Protein AF-A0A535VZB4-F1 (afdb_monomer)

Nearest PDB structures (foldseek):
  7hgs-assembly3_C  TM=3.853E-01  e=7.100E+00  Homo sapiens

Solvent-accessible surface area (backbone atoms only — not comparable to full-atom values): 4902 Å² total; per-residue (Å²): 139,79,82,83,80,72,80,80,73,78,66,86,40,40,68,57,96,87,38,83,32,83,29,36,31,73,89,79,62,49,59,42,41,66,77,50,94,53,96,82,38,47,22,34,59,64,60,89,61,78,52,38,52,101,86,66,48,71,58,85,64,47,87,35,44,16,45,75,80,16,45,71,54,76,83,126

Foldseek 3Di:
DDDDPDPPPLQQADDDPNDRHFAAAPPQRATWHFPDNDQFTWIAGDCPVVCAHPVRDRDPQHPFTAGSNNYGDPPD

Mean predicted aligned error: 10.52 Å

Radius of gyration: 14.71 Å; Cα contacts (8 Å, |Δi|>4): 110; chains: 1; bounding box: 39×35×37 Å

Structure (mmCIF, N/CA/C/O backbone):
data_AF-A0A535VZB4-F1
#
_entry.id   AF-A0A535VZB4-F1
#
loop_
_atom_site.group_PDB
_atom_site.id
_atom_site.type_symbol
_atom_site.label_atom_id
_atom_site.label_alt_id
_atom_site.label_comp_id
_atom_site.label_asym_id
_atom_site.label_entity_id
_atom_site.label_seq_id
_atom_site.pdbx_PDB_ins_code
_atom_site.Cartn_x
_atom_site.Cartn_y
_atom_site.Cartn_z
_atom_site.occupancy
_atom_site.B_iso_or_equiv
_atom_site.auth_seq_id
_atom_site.auth_comp_id
_atom_site.auth_asym_id
_atom_site.auth_atom_id
_atom_site.pdbx_PDB_model_num
ATOM 1 N N . MET A 1 1 ? 24.007 20.265 -27.548 1.00 37.97 1 MET A N 1
ATOM 2 C CA . MET A 1 1 ? 22.784 20.158 -26.730 1.00 37.97 1 MET A CA 1
ATOM 3 C C . MET A 1 1 ? 22.183 18.784 -26.979 1.00 37.97 1 MET A C 1
ATOM 5 O O . MET A 1 1 ? 21.703 18.561 -28.081 1.00 37.97 1 MET A O 1
ATOM 9 N N . SER A 1 2 ? 22.275 17.859 -26.023 1.00 40.91 2 SER A N 1
ATOM 10 C CA . SER A 1 2 ? 21.602 16.553 -26.102 1.00 40.91 2 SER A CA 1
ATOM 11 C C . SER A 1 2 ? 20.579 16.508 -24.982 1.00 40.91 2 SER A C 1
ATOM 13 O O . SER A 1 2 ? 20.947 16.665 -23.822 1.00 40.91 2 SER A O 1
ATOM 15 N N . LEU A 1 3 ? 19.310 16.399 -25.369 1.00 44.22 3 LEU A N 1
ATOM 16 C CA . LEU A 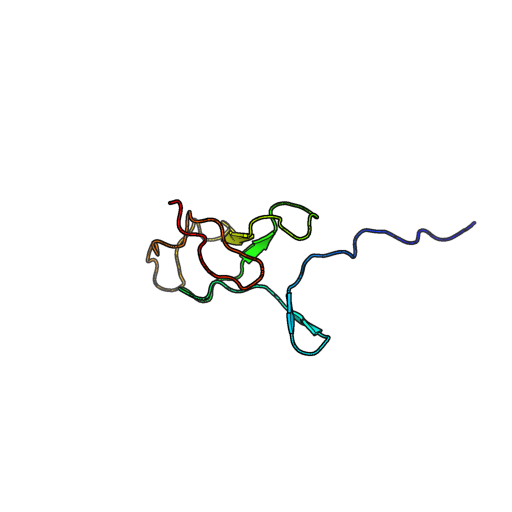1 3 ? 18.160 16.478 -24.481 1.00 44.22 3 LEU A CA 1
ATOM 17 C C . LEU A 1 3 ? 18.215 15.401 -23.393 1.00 44.22 3 LEU A C 1
ATOM 19 O O . LEU A 1 3 ? 18.420 14.222 -23.682 1.00 44.22 3 LEU A O 1
ATOM 23 N N . GLU A 1 4 ? 17.987 15.843 -22.156 1.00 53.06 4 GLU A N 1
ATOM 24 C CA . GLU A 1 4 ? 17.654 15.026 -20.996 1.00 53.06 4 GLU A CA 1
ATOM 25 C C . GLU A 1 4 ? 16.636 13.925 -21.336 1.00 53.06 4 GLU A C 1
ATOM 27 O O . GLU A 1 4 ? 15.447 14.191 -21.517 1.00 53.06 4 GLU A O 1
ATOM 32 N N . MET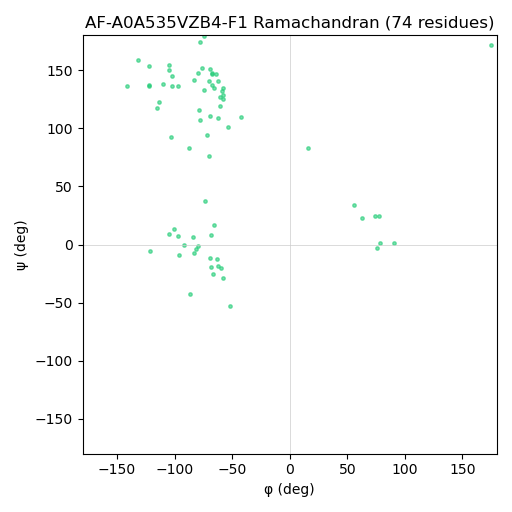 A 1 5 ? 17.071 12.662 -21.337 1.00 49.25 5 MET A N 1
ATOM 33 C CA . MET A 1 5 ? 16.149 11.535 -21.189 1.00 49.25 5 MET A CA 1
ATOM 34 C C . MET A 1 5 ? 15.979 11.285 -19.693 1.00 49.25 5 MET A C 1
ATOM 36 O O . MET A 1 5 ? 16.686 10.507 -19.060 1.00 49.25 5 MET A O 1
ATOM 40 N N . ASN A 1 6 ? 15.086 12.076 -19.124 1.00 49.56 6 ASN A N 1
ATOM 41 C CA . ASN A 1 6 ? 14.699 12.097 -17.731 1.00 49.56 6 ASN A CA 1
ATOM 42 C C . ASN A 1 6 ? 14.261 10.688 -17.255 1.00 49.56 6 ASN A C 1
ATOM 44 O O . ASN A 1 6 ? 13.142 10.247 -17.519 1.00 49.56 6 ASN A O 1
ATOM 48 N N . SER A 1 7 ? 15.149 9.976 -16.550 1.00 52.34 7 SER A N 1
ATOM 49 C CA . SER A 1 7 ? 14.947 8.627 -15.985 1.00 52.34 7 SER A CA 1
ATOM 50 C C . SER A 1 7 ? 13.879 8.538 -14.876 1.00 52.34 7 SER A C 1
ATOM 52 O O . SER A 1 7 ? 13.838 7.555 -14.139 1.00 52.34 7 SER A O 1
ATOM 54 N N . LEU A 1 8 ? 12.992 9.527 -14.736 1.00 48.97 8 LEU A N 1
ATOM 55 C CA . LEU A 1 8 ? 11.971 9.587 -13.681 1.00 48.97 8 LEU A CA 1
ATOM 56 C C . LEU A 1 8 ? 10.683 8.795 -13.988 1.00 48.97 8 LEU A C 1
ATOM 58 O O . LEU A 1 8 ? 9.731 8.859 -13.214 1.00 48.97 8 LEU A O 1
ATOM 62 N N . ALA A 1 9 ? 10.619 8.027 -15.082 1.00 46.53 9 ALA A N 1
ATOM 63 C CA . ALA A 1 9 ? 9.404 7.306 -15.485 1.00 46.53 9 ALA A CA 1
ATOM 64 C C . ALA A 1 9 ? 9.418 5.786 -15.232 1.00 46.53 9 ALA A C 1
ATOM 66 O O . ALA A 1 9 ? 8.462 5.113 -15.616 1.00 46.53 9 ALA A O 1
ATOM 67 N N . ARG A 1 10 ? 10.407 5.226 -14.514 1.00 49.91 10 ARG A N 1
ATOM 68 C CA . ARG A 1 10 ? 10.303 3.855 -13.955 1.00 49.91 10 ARG A CA 1
ATOM 69 C C . ARG A 1 10 ? 9.350 3.822 -12.746 1.00 49.91 10 ARG A C 1
ATOM 71 O O . ARG A 1 10 ? 9.602 3.124 -11.779 1.00 49.91 10 ARG A O 1
ATOM 78 N N . LEU A 1 11 ? 8.259 4.589 -12.792 1.00 50.84 11 LEU A N 1
ATOM 79 C CA . LEU A 1 11 ? 7.197 4.619 -11.788 1.00 50.84 11 LEU A CA 1
ATOM 80 C C . LEU A 1 11 ? 6.413 3.309 -11.846 1.00 50.84 11 LEU A C 1
ATOM 82 O O . LEU A 1 11 ? 5.330 3.241 -12.428 1.00 50.84 11 LEU A O 1
ATOM 86 N N . GLU A 1 12 ? 7.035 2.275 -11.293 1.00 56.22 12 GLU A N 1
ATOM 87 C CA . GLU A 1 12 ? 6.470 1.335 -10.331 1.00 56.22 12 GLU A CA 1
ATOM 88 C C . GLU A 1 12 ? 4.956 1.400 -10.261 1.00 56.22 12 GLU A C 1
ATOM 90 O O . GLU A 1 12 ? 4.335 2.089 -9.452 1.00 56.22 12 GLU A O 1
ATOM 95 N N . ARG A 1 13 ? 4.353 0.696 -11.198 1.00 55.16 13 ARG A N 1
ATOM 96 C CA . ARG A 1 13 ? 2.923 0.494 -11.312 1.00 55.16 13 ARG A CA 1
ATOM 97 C C . ARG A 1 13 ? 2.763 -0.944 -11.746 1.00 55.16 13 ARG A C 1
ATOM 99 O O . ARG A 1 13 ? 3.530 -1.429 -12.581 1.00 55.16 13 ARG A O 1
ATOM 106 N N . ALA A 1 14 ? 1.817 -1.652 -11.140 1.00 54.97 14 ALA A N 1
ATOM 107 C CA . ALA A 1 14 ? 1.502 -2.984 -11.619 1.00 54.97 14 ALA A CA 1
ATOM 108 C C . ALA A 1 14 ? 1.034 -2.862 -13.069 1.00 54.97 14 ALA A C 1
ATOM 110 O O . ALA A 1 14 ? 0.133 -2.085 -13.385 1.00 54.97 14 ALA A O 1
ATOM 111 N N . VAL A 1 15 ? 1.662 -3.624 -13.956 1.00 54.75 15 VAL A N 1
ATOM 112 C CA . VAL A 1 15 ? 1.183 -3.756 -15.326 1.00 54.75 15 VAL A CA 1
ATOM 113 C C . VAL A 1 15 ? 0.023 -4.748 -15.297 1.00 54.75 15 VAL A C 1
ATOM 115 O O . VAL A 1 15 ? 0.221 -5.913 -14.959 1.00 54.75 15 VAL A O 1
ATOM 118 N N . ARG A 1 16 ? -1.187 -4.292 -15.629 1.00 55.03 16 ARG A N 1
ATOM 119 C CA . ARG A 1 16 ? -2.324 -5.165 -15.966 1.00 55.03 16 ARG A CA 1
ATOM 120 C C . ARG A 1 16 ? -2.629 -4.937 -17.445 1.00 55.03 16 ARG A C 1
ATOM 122 O O . ARG A 1 16 ? -2.795 -3.792 -17.853 1.00 55.03 16 ARG A O 1
ATOM 129 N N . ASP A 1 17 ? -2.593 -5.996 -18.251 1.00 50.66 17 ASP A N 1
ATOM 130 C CA . ASP A 1 17 ? -2.876 -5.951 -19.699 1.00 50.66 17 ASP A CA 1
ATOM 131 C C . ASP A 1 17 ? -2.011 -4.958 -20.508 1.00 50.66 17 ASP A C 1
ATOM 133 O O . ASP A 1 17 ? -2.464 -4.330 -21.462 1.00 50.66 17 ASP A O 1
ATOM 137 N N . GLY A 1 18 ? -0.746 -4.773 -20.114 1.00 51.38 18 GLY A N 1
ATOM 138 C CA . GLY A 1 18 ? 0.177 -3.839 -20.778 1.00 51.38 18 GLY A CA 1
ATOM 139 C C . GLY A 1 18 ? -0.025 -2.365 -20.404 1.00 51.38 18 GLY A C 1
ATOM 140 O O . GLY A 1 18 ? 0.709 -1.511 -20.897 1.00 51.38 18 GLY A O 1
ATOM 141 N N . GLN A 1 19 ? -0.972 -2.056 -19.512 1.00 49.81 19 GLN A N 1
ATOM 142 C CA . GLN A 1 19 ? -1.199 -0.711 -18.992 1.00 49.81 19 GLN A CA 1
ATOM 143 C C . GLN A 1 19 ? -0.625 -0.555 -17.587 1.00 49.81 19 GLN A C 1
ATOM 145 O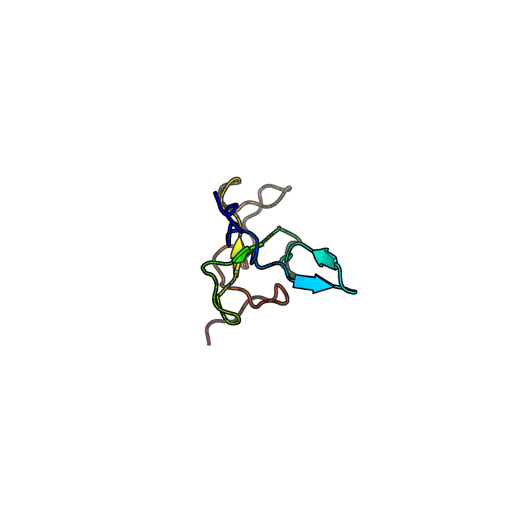 O . GLN A 1 19 ? -0.781 -1.405 -16.710 1.00 49.81 19 GLN A O 1
ATOM 150 N N . ILE A 1 20 ? 0.037 0.579 -17.383 1.00 65.00 20 ILE A N 1
ATOM 151 C CA . ILE A 1 20 ? 0.634 0.993 -16.120 1.00 65.00 20 ILE A CA 1
ATOM 152 C C . ILE A 1 20 ? -0.512 1.383 -15.156 1.00 65.00 20 ILE A C 1
ATOM 154 O O . ILE A 1 20 ? -0.992 2.519 -15.168 1.00 65.00 20 ILE A O 1
ATOM 158 N N . ALA A 1 21 ? -0.961 0.440 -14.320 1.00 71.50 21 ALA A N 1
ATOM 159 C CA . ALA A 1 21 ? -2.095 0.594 -13.409 1.00 71.50 21 ALA A CA 1
ATOM 160 C C . ALA A 1 21 ? -1.643 0.771 -11.942 1.00 71.50 21 ALA A C 1
ATOM 162 O O . ALA A 1 21 ? -0.589 0.274 -11.537 1.00 71.50 21 ALA A O 1
ATOM 163 N N . PRO A 1 22 ? -2.410 1.499 -11.109 1.00 79.12 22 PRO A N 1
ATOM 164 C CA . PRO A 1 22 ? -2.125 1.573 -9.680 1.00 79.12 22 PRO A CA 1
ATOM 165 C C . PRO A 1 22 ? -2.225 0.189 -9.029 1.00 79.12 22 PRO A C 1
ATOM 167 O O . PRO A 1 22 ? -3.140 -0.579 -9.327 1.00 79.12 22 PRO A O 1
ATOM 170 N N . VAL A 1 23 ? -1.319 -0.105 -8.096 1.00 86.12 23 VAL A N 1
ATOM 171 C CA . VAL A 1 23 ? -1.495 -1.240 -7.184 1.00 86.12 23 VAL A CA 1
ATOM 172 C C . VAL A 1 23 ? -2.554 -0.855 -6.153 1.00 86.12 23 VAL A C 1
ATOM 174 O O . VAL A 1 23 ? -2.528 0.246 -5.598 1.00 86.12 23 VAL A O 1
ATOM 177 N N . THR A 1 24 ? -3.504 -1.752 -5.913 1.00 87.44 24 THR A N 1
ATOM 178 C CA . THR A 1 24 ? -4.595 -1.568 -4.950 1.00 87.44 24 THR A CA 1
ATOM 179 C C . THR A 1 24 ? -4.559 -2.682 -3.920 1.00 87.44 24 THR A C 1
ATOM 181 O O . THR A 1 24 ? -4.422 -3.845 -4.300 1.00 87.44 24 THR A O 1
ATOM 184 N N . CYS A 1 25 ? -4.740 -2.349 -2.645 1.00 88.50 25 CYS A N 1
ATOM 185 C CA . CYS A 1 25 ? -4.888 -3.332 -1.582 1.00 88.50 25 CYS A CA 1
ATOM 186 C C . CYS A 1 25 ? -6.084 -4.248 -1.876 1.00 88.50 25 CYS A C 1
ATOM 188 O O . CYS A 1 25 ? -7.207 -3.776 -2.050 1.00 88.50 25 CYS A O 1
ATOM 190 N N . ALA A 1 26 ? -5.863 -5.559 -1.896 1.00 88.50 26 ALA A N 1
ATOM 191 C CA . ALA A 1 26 ? -6.915 -6.544 -2.121 1.00 88.50 26 ALA A CA 1
ATOM 192 C C . ALA A 1 26 ? -7.926 -6.620 -0.960 1.00 88.50 26 ALA A C 1
ATOM 194 O O . ALA A 1 26 ? -9.031 -7.115 -1.157 1.00 88.50 26 ALA A O 1
ATOM 195 N N . ALA A 1 27 ? -7.560 -6.137 0.235 1.00 86.38 27 ALA A N 1
ATOM 196 C CA . ALA A 1 27 ? -8.412 -6.184 1.422 1.00 86.38 27 ALA A CA 1
ATOM 197 C C . ALA A 1 27 ? -9.368 -4.983 1.529 1.00 86.38 27 ALA A C 1
ATOM 199 O O . ALA A 1 27 ? -10.536 -5.168 1.856 1.00 86.38 27 ALA A O 1
ATOM 200 N N . CYS A 1 28 ? -8.893 -3.762 1.253 1.00 85.19 28 CYS A N 1
ATOM 201 C CA . CYS A 1 28 ? -9.690 -2.537 1.423 1.00 85.19 28 CYS A CA 1
ATOM 202 C C . CYS A 1 28 ? -9.873 -1.708 0.140 1.00 85.19 28 CYS A C 1
ATOM 204 O O . CYS A 1 28 ? -10.598 -0.718 0.148 1.00 85.19 28 CYS A O 1
ATOM 206 N N . GLY A 1 29 ? -9.220 -2.074 -0.967 1.00 83.00 29 GLY A N 1
ATOM 207 C CA . GLY A 1 29 ? -9.305 -1.354 -2.242 1.00 83.00 29 GLY A CA 1
ATOM 208 C C . GLY A 1 29 ? -8.512 -0.043 -2.303 1.00 83.00 29 GLY A C 1
ATOM 209 O O . GLY A 1 29 ? -8.463 0.586 -3.360 1.00 83.00 29 GLY A O 1
ATOM 210 N N . CYS A 1 30 ? -7.863 0.379 -1.213 1.00 84.75 30 CYS A N 1
ATOM 211 C CA . CYS A 1 30 ? -7.046 1.590 -1.200 1.00 84.75 30 CYS A CA 1
ATOM 212 C C . CYS A 1 30 ? -5.841 1.475 -2.142 1.00 84.75 30 CYS A C 1
ATOM 214 O O . CYS A 1 3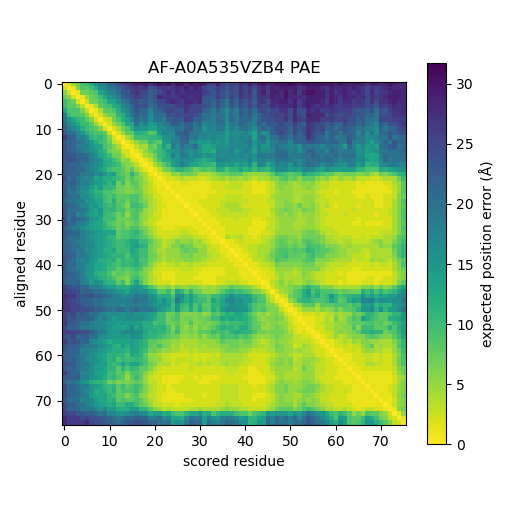0 ? -5.248 0.406 -2.307 1.00 84.75 30 CYS A O 1
ATOM 216 N N . ARG A 1 31 ? -5.449 2.604 -2.738 1.00 86.31 31 ARG A N 1
ATOM 217 C CA . ARG A 1 31 ? -4.231 2.691 -3.548 1.00 86.31 31 ARG A CA 1
ATOM 218 C C . ARG A 1 31 ? -2.995 2.512 -2.668 1.00 86.31 31 ARG A C 1
ATOM 220 O O . ARG A 1 31 ? -2.911 3.107 -1.593 1.00 86.31 31 ARG A O 1
ATOM 227 N N . LEU A 1 32 ? -2.045 1.731 -3.169 1.00 86.38 32 LEU A N 1
ATOM 228 C CA . LEU A 1 32 ? -0.747 1.512 -2.548 1.00 86.38 32 LEU A CA 1
ATOM 229 C C . LEU A 1 32 ? 0.357 2.283 -3.282 1.00 86.38 32 LEU A C 1
ATOM 231 O O . LEU A 1 32 ? 0.250 2.561 -4.481 1.00 86.38 32 LEU A O 1
ATOM 235 N N . GLU A 1 33 ? 1.424 2.583 -2.553 1.00 88.12 33 GLU A N 1
ATOM 236 C CA . GLU A 1 33 ? 2.660 3.182 -3.053 1.00 88.12 33 GLU A CA 1
ATOM 237 C C . GLU A 1 33 ? 3.848 2.275 -2.734 1.00 88.12 33 GLU A C 1
ATOM 239 O O . GLU A 1 33 ? 3.930 1.715 -1.639 1.00 88.12 33 GLU A O 1
ATOM 244 N N . ALA A 1 34 ? 4.752 2.117 -3.700 1.00 87.31 34 ALA A N 1
ATOM 245 C CA . ALA A 1 34 ? 6.003 1.400 -3.500 1.00 87.31 34 ALA A CA 1
ATOM 246 C C . ALA A 1 34 ? 6.927 2.214 -2.586 1.00 87.31 34 ALA A C 1
ATOM 248 O O . ALA A 1 34 ? 7.011 3.438 -2.708 1.00 87.31 34 ALA A O 1
ATOM 249 N N . SER A 1 35 ? 7.643 1.544 -1.682 1.00 85.62 35 SER A N 1
ATOM 250 C CA . SER A 1 35 ? 8.616 2.206 -0.806 1.00 85.62 35 SER A CA 1
ATOM 251 C C . SER A 1 35 ? 9.979 2.459 -1.463 1.00 85.62 35 SER A C 1
ATOM 253 O O . SER A 1 35 ? 10.863 3.025 -0.824 1.00 85.62 35 SER A O 1
ATOM 255 N N . GLY A 1 36 ? 10.195 2.008 -2.699 1.00 82.00 36 GLY A N 1
ATOM 256 C CA . GLY A 1 36 ? 11.454 2.161 -3.427 1.00 82.00 36 GLY A CA 1
ATOM 257 C C . GLY A 1 36 ? 11.432 1.425 -4.763 1.00 82.00 36 GLY A C 1
ATOM 258 O O . GLY A 1 36 ? 10.529 0.639 -4.988 1.00 82.00 36 GLY A O 1
ATOM 259 N N . THR A 1 37 ? 12.466 1.640 -5.587 1.00 75.94 37 THR A N 1
ATOM 260 C CA . THR A 1 37 ? 12.500 1.298 -7.027 1.00 75.94 37 THR A CA 1
ATOM 261 C C . THR A 1 37 ? 12.774 -0.172 -7.388 1.00 75.94 37 THR A C 1
ATOM 263 O O . THR A 1 37 ? 12.901 -0.520 -8.574 1.00 75.94 37 THR A O 1
ATOM 266 N N . ALA A 1 38 ? 12.978 -1.013 -6.371 1.00 78.81 38 ALA A N 1
ATOM 267 C CA . ALA A 1 38 ? 13.352 -2.413 -6.523 1.00 78.81 38 ALA A CA 1
ATOM 268 C C . ALA A 1 38 ? 12.126 -3.269 -6.854 1.00 78.81 38 ALA A C 1
ATOM 270 O O . ALA A 1 38 ? 11.015 -2.986 -6.412 1.00 78.81 38 ALA A O 1
ATOM 271 N N . ASP A 1 39 ? 12.308 -4.342 -7.631 1.00 75.31 39 ASP A N 1
ATOM 272 C CA . ASP A 1 39 ? 11.145 -5.085 -8.115 1.00 75.31 39 ASP A CA 1
ATOM 273 C C . ASP A 1 39 ? 10.356 -5.801 -6.997 1.00 75.31 39 ASP A C 1
ATOM 275 O O . ASP A 1 39 ? 9.140 -5.995 -7.119 1.00 75.31 39 ASP A O 1
ATOM 279 N N . ASP A 1 40 ? 11.041 -6.114 -5.904 1.00 80.44 40 ASP A N 1
ATOM 280 C CA . ASP A 1 40 ? 10.564 -6.708 -4.659 1.00 80.44 40 ASP A CA 1
ATOM 281 C C . ASP A 1 40 ? 10.287 -5.677 -3.549 1.00 80.44 40 ASP A C 1
ATOM 283 O O . ASP A 1 40 ? 9.993 -6.064 -2.417 1.00 80.44 40 ASP A O 1
ATOM 287 N N . ALA A 1 41 ? 10.353 -4.375 -3.850 1.00 85.06 41 ALA A N 1
ATOM 288 C CA . AL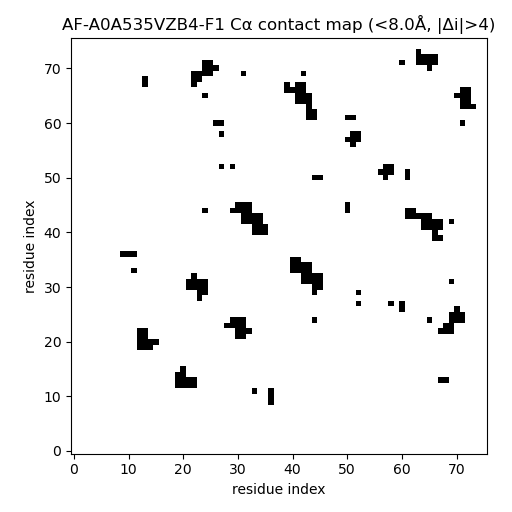A A 1 41 ? 10.073 -3.344 -2.863 1.00 85.06 41 ALA A CA 1
ATOM 289 C C . ALA A 1 41 ? 8.650 -3.500 -2.287 1.00 85.06 41 ALA A C 1
ATOM 291 O O . ALA A 1 41 ? 7.691 -3.70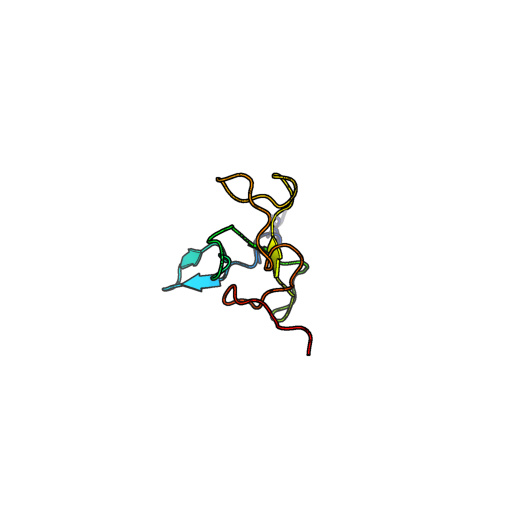8 -3.044 1.00 85.06 41 ALA A O 1
ATOM 292 N N . PRO A 1 42 ? 8.489 -3.395 -0.956 1.00 89.25 42 PRO A N 1
ATOM 293 C CA . PRO A 1 42 ? 7.186 -3.497 -0.323 1.00 89.25 42 PRO A CA 1
ATOM 294 C C . PRO A 1 42 ? 6.297 -2.294 -0.653 1.00 89.25 42 PRO A C 1
ATOM 296 O O . PRO A 1 42 ? 6.756 -1.172 -0.881 1.00 89.25 42 PRO A O 1
ATOM 299 N N . TRP A 1 43 ? 4.993 -2.548 -0.649 1.00 90.94 43 TRP A N 1
ATOM 300 C CA . TRP A 1 43 ? 3.957 -1.571 -0.961 1.00 90.94 43 TRP A CA 1
ATOM 301 C C . TRP A 1 43 ? 3.163 -1.210 0.294 1.00 90.94 43 TRP A C 1
ATOM 303 O O . TRP A 1 43 ? 2.802 -2.085 1.082 1.00 90.94 43 TRP A O 1
ATOM 313 N N . PHE A 1 44 ? 2.852 0.072 0.469 1.00 89.19 44 PHE A N 1
ATOM 314 C CA . PHE A 1 44 ? 2.164 0.585 1.655 1.00 89.19 44 PHE A CA 1
ATOM 315 C C . PHE A 1 44 ? 0.992 1.488 1.293 1.00 89.19 44 PHE A C 1
ATOM 317 O O . PHE A 1 44 ? 0.919 2.045 0.197 1.00 89.19 44 PHE A O 1
ATOM 324 N N . HIS A 1 45 ? 0.062 1.646 2.231 1.00 88.00 45 HIS A N 1
ATOM 325 C CA . HIS A 1 45 ? -1.033 2.594 2.081 1.00 88.00 45 HIS A CA 1
ATOM 326 C C . HIS A 1 45 ? -0.520 4.033 2.056 1.00 88.00 45 HIS A C 1
ATOM 328 O O . HIS A 1 45 ? 0.263 4.447 2.910 1.00 88.00 45 HIS A O 1
ATOM 334 N N . PHE A 1 46 ? -1.028 4.823 1.109 1.00 76.62 46 PHE A N 1
ATOM 335 C CA . PHE A 1 46 ? -0.734 6.249 1.056 1.00 76.62 46 PHE A CA 1
ATOM 336 C C . PHE A 1 46 ? -1.405 6.986 2.225 1.00 76.62 46 PHE A C 1
ATOM 338 O O . PHE A 1 46 ? -2.626 7.142 2.274 1.00 76.62 46 PHE A O 1
ATOM 345 N N . GLY A 1 47 ? -0.599 7.467 3.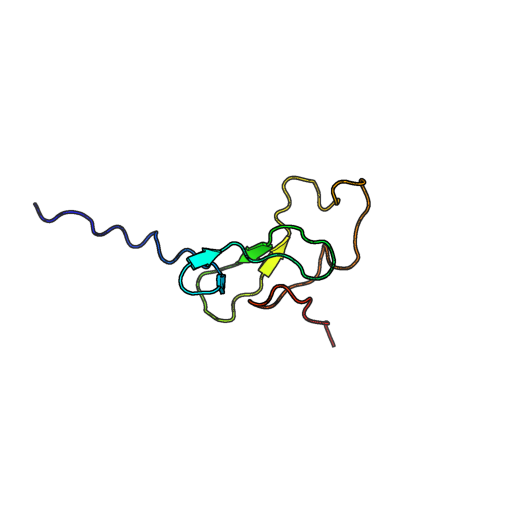172 1.00 67.00 47 GLY A N 1
ATOM 346 C CA . GLY A 1 47 ? -1.042 7.994 4.469 1.00 67.00 47 GLY A CA 1
ATOM 347 C C . GLY A 1 47 ? -1.823 9.316 4.463 1.00 67.00 47 GLY A C 1
ATOM 348 O O . GLY A 1 47 ? -2.095 9.846 5.539 1.00 67.00 47 GLY A O 1
ATOM 349 N N . ARG A 1 48 ? -2.225 9.872 3.307 1.00 60.88 48 ARG A N 1
ATOM 350 C CA . ARG A 1 48 ? -2.924 11.178 3.249 1.00 60.88 48 ARG A CA 1
ATOM 351 C C . ARG A 1 48 ? -4.274 11.217 3.973 1.00 60.88 48 ARG A C 1
ATOM 353 O O . ARG A 1 48 ? -4.736 12.305 4.292 1.00 60.88 48 ARG A O 1
ATOM 360 N N . LEU A 1 49 ? -4.888 10.065 4.247 1.00 58.84 49 LEU A N 1
ATOM 361 C CA . LEU A 1 49 ? -6.134 9.947 5.023 1.00 58.84 49 LEU A CA 1
ATOM 362 C C . LEU A 1 49 ? -5.906 9.517 6.485 1.00 58.84 49 LEU A C 1
ATOM 364 O O . LEU A 1 49 ? -6.845 9.103 7.159 1.00 58.84 49 LEU A O 1
ATOM 368 N N . GLY A 1 50 ? -4.663 9.551 6.985 1.00 65.56 50 GLY A N 1
ATOM 369 C CA . GLY A 1 50 ? -4.346 9.076 8.340 1.00 65.56 50 GLY A CA 1
ATOM 370 C C . GLY A 1 50 ? -4.619 7.581 8.534 1.00 65.56 50 GLY A C 1
ATOM 371 O O . GLY A 1 50 ? -4.857 7.129 9.652 1.00 65.56 50 GLY A O 1
ATOM 372 N N . GLY A 1 51 ? -4.637 6.829 7.431 1.00 66.31 51 GLY A N 1
ATOM 373 C CA . GLY A 1 51 ? -4.852 5.392 7.425 1.00 66.31 51 GLY A CA 1
ATOM 374 C C . GLY A 1 51 ? -6.284 4.923 7.677 1.00 66.31 51 GLY A C 1
ATOM 375 O O . GLY A 1 51 ? -6.511 3.804 8.132 1.00 66.31 51 GLY A O 1
ATOM 376 N N . ARG A 1 52 ? -7.266 5.769 7.383 1.00 71.38 52 ARG A N 1
ATOM 377 C CA . ARG A 1 52 ? -8.674 5.380 7.430 1.00 71.38 52 ARG A CA 1
ATOM 378 C C . ARG A 1 52 ? -9.208 5.118 6.033 1.00 71.38 52 ARG A C 1
ATOM 380 O O . ARG A 1 52 ? -8.799 5.778 5.075 1.00 71.38 52 ARG A O 1
ATOM 387 N N . ASP A 1 53 ? -10.111 4.154 5.926 1.00 71.00 53 ASP A N 1
ATOM 388 C CA . ASP A 1 53 ? -10.864 3.938 4.697 1.00 71.00 53 ASP A CA 1
ATOM 389 C C . ASP A 1 53 ? -11.944 5.025 4.503 1.00 71.00 53 ASP A C 1
ATOM 391 O O . ASP A 1 53 ? -12.110 5.932 5.324 1.00 71.00 53 ASP A O 1
ATOM 395 N N . ALA A 1 54 ? -12.703 4.943 3.407 1.00 66.19 54 ALA A N 1
ATOM 396 C CA . ALA A 1 54 ? -13.769 5.902 3.104 1.00 66.19 54 ALA A CA 1
ATOM 397 C C . ALA A 1 54 ? -14.922 5.911 4.132 1.00 66.19 54 ALA A C 1
ATOM 399 O O . ALA A 1 54 ? -15.756 6.814 4.098 1.00 66.19 54 ALA A O 1
ATOM 400 N N . ARG A 1 55 ? -14.988 4.916 5.026 1.00 71.88 55 ARG A N 1
ATOM 401 C CA . ARG A 1 55 ? -15.967 4.812 6.116 1.00 71.88 55 ARG A CA 1
ATOM 402 C C . ARG A 1 55 ? -15.420 5.345 7.443 1.00 71.88 55 ARG A C 1
ATOM 404 O O . ARG A 1 55 ? -16.192 5.526 8.378 1.00 71.88 55 ARG A O 1
ATOM 411 N N . GLY A 1 56 ? -14.122 5.645 7.519 1.00 73.75 56 GLY A N 1
ATOM 412 C CA . GLY A 1 56 ? -13.446 6.069 8.744 1.00 73.75 56 GLY A CA 1
ATOM 413 C C . GLY A 1 56 ? -12.864 4.911 9.565 1.00 73.75 56 GLY A C 1
ATOM 414 O O . GLY A 1 56 ? -12.252 5.163 10.613 1.00 73.75 56 GLY A O 1
ATOM 415 N N . ASP A 1 57 ? -13.002 3.673 9.088 1.00 78.88 57 ASP A N 1
ATOM 416 C CA . ASP A 1 57 ? -12.491 2.477 9.749 1.00 78.88 57 ASP A CA 1
ATOM 417 C C . ASP A 1 57 ? -10.977 2.352 9.549 1.00 78.88 57 ASP A C 1
ATOM 419 O O . ASP A 1 57 ? -10.413 2.831 8.561 1.00 78.88 57 ASP A O 1
ATOM 423 N N . ARG A 1 58 ? -10.300 1.709 10.510 1.00 81.00 58 ARG A N 1
ATOM 424 C CA . ARG A 1 58 ? -8.870 1.382 10.418 1.00 81.00 58 ARG A CA 1
ATOM 425 C C . ARG A 1 58 ? -8.723 -0.104 10.075 1.00 81.00 58 ARG A C 1
ATOM 427 O O . ARG A 1 58 ? -8.745 -0.930 10.990 1.00 81.00 58 ARG A O 1
ATOM 434 N N . PRO A 1 59 ? -8.614 -0.473 8.788 1.00 79.88 59 PRO A N 1
ATOM 435 C CA . PRO A 1 59 ? -8.489 -1.870 8.404 1.00 79.88 59 PRO A CA 1
ATOM 436 C C . PRO A 1 59 ? -7.148 -2.441 8.880 1.00 79.88 59 PRO A C 1
ATOM 438 O O . PRO A 1 59 ? -6.135 -1.745 8.885 1.00 79.88 59 PRO A O 1
ATOM 441 N N . LEU A 1 60 ? -7.123 -3.730 9.234 1.00 83.25 60 LEU A N 1
ATOM 442 C CA . LEU A 1 60 ? -5.909 -4.414 9.711 1.00 83.25 60 LEU A CA 1
ATOM 443 C C . LEU A 1 60 ? -4.752 -4.355 8.708 1.00 83.25 60 LEU A C 1
ATOM 445 O O . LEU A 1 60 ? -3.590 -4.367 9.099 1.00 83.25 60 LEU A O 1
ATOM 449 N N . CYS A 1 61 ? -5.063 -4.273 7.413 1.00 86.94 61 CYS A N 1
ATOM 450 C CA . CYS A 1 61 ? -4.054 -4.157 6.372 1.00 86.94 61 CYS A CA 1
ATOM 451 C C . CYS A 1 61 ? -3.335 -2.804 6.382 1.00 86.94 61 CYS A C 1
ATOM 453 O O . CYS A 1 61 ? -2.335 -2.681 5.686 1.00 86.94 61 CYS A O 1
ATOM 455 N N . LEU A 1 62 ? -3.814 -1.794 7.124 1.00 85.19 62 LEU A N 1
ATOM 456 C CA . LEU A 1 62 ? -3.289 -0.434 7.038 1.00 85.19 62 LEU A CA 1
ATOM 457 C C . LEU A 1 62 ? -1.765 -0.389 7.198 1.00 85.19 62 LEU A C 1
ATOM 459 O O . LEU A 1 62 ? -1.077 0.187 6.356 1.00 85.19 62 LEU A O 1
ATOM 463 N N . ASP A 1 63 ? -1.283 -0.992 8.280 1.00 83.25 63 ASP A N 1
ATOM 464 C CA . ASP A 1 63 ? 0.115 -0.934 8.703 1.00 83.25 63 ASP A CA 1
ATOM 465 C C . ASP A 1 63 ? 0.945 -2.102 8.133 1.00 83.25 63 ASP A C 1
ATOM 467 O O . ASP A 1 63 ? 2.145 -2.198 8.382 1.00 83.25 63 ASP A O 1
ATOM 471 N N . ALA A 1 64 ? 0.319 -3.000 7.362 1.00 88.81 64 ALA A N 1
ATOM 472 C CA . ALA A 1 64 ? 0.984 -4.149 6.763 1.00 88.81 64 ALA A CA 1
ATOM 473 C C . ALA A 1 64 ? 1.698 -3.771 5.456 1.00 88.81 64 ALA A C 1
ATOM 475 O O . ALA A 1 64 ? 1.171 -3.026 4.623 1.00 88.81 64 ALA A O 1
ATOM 476 N N . ALA A 1 65 ? 2.877 -4.353 5.238 1.00 92.12 65 ALA A N 1
ATOM 477 C CA . ALA A 1 65 ? 3.515 -4.350 3.928 1.00 92.12 65 ALA A CA 1
ATOM 478 C C . ALA A 1 65 ? 2.703 -5.203 2.944 1.00 92.12 65 ALA A C 1
ATOM 480 O O . ALA A 1 65 ? 2.095 -6.203 3.329 1.00 92.12 65 ALA A O 1
ATOM 481 N N . HIS A 1 66 ? 2.711 -4.823 1.672 1.00 92.12 66 HIS A N 1
ATOM 482 C CA . HIS A 1 66 ? 2.050 -5.557 0.600 1.00 92.12 66 HIS A CA 1
ATOM 483 C C . HIS A 1 66 ? 3.036 -5.950 -0.493 1.00 92.12 66 HIS A C 1
ATOM 485 O O . HIS A 1 66 ? 4.044 -5.279 -0.720 1.00 92.12 66 HIS A O 1
ATOM 491 N N . ASP A 1 67 ? 2.708 -7.028 -1.197 1.00 90.25 67 ASP A N 1
ATOM 492 C CA . ASP A 1 67 ? 3.395 -7.406 -2.426 1.00 90.25 67 ASP A CA 1
ATOM 493 C C . ASP A 1 67 ? 2.941 -6.549 -3.627 1.00 90.25 67 ASP A C 1
ATOM 495 O O . ASP A 1 67 ? 1.989 -5.763 -3.558 1.00 90.25 67 ASP A O 1
ATOM 499 N N . ARG A 1 68 ? 3.595 -6.745 -4.780 1.00 87.94 68 ARG A N 1
ATOM 500 C CA 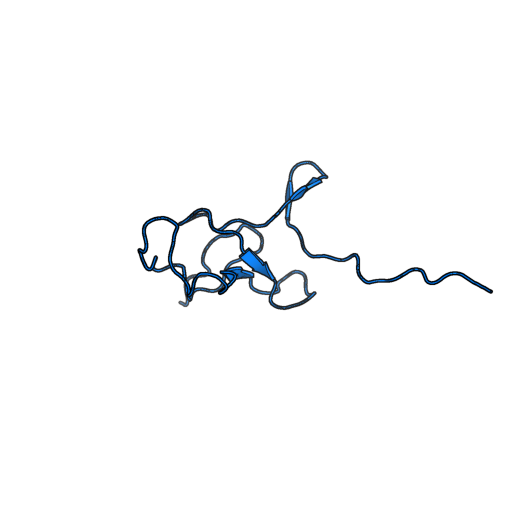. ARG A 1 68 ? 3.245 -6.092 -6.057 1.00 87.94 68 ARG A CA 1
ATOM 501 C C . ARG A 1 68 ? 1.814 -6.398 -6.532 1.00 87.94 68 ARG A C 1
ATOM 503 O O . ARG A 1 68 ? 1.268 -5.671 -7.362 1.00 87.94 68 ARG A O 1
ATOM 510 N N . GLY A 1 69 ? 1.202 -7.472 -6.033 1.00 87.88 69 GLY A N 1
ATOM 511 C CA . GLY A 1 69 ? -0.190 -7.836 -6.292 1.00 87.88 69 GLY A CA 1
ATOM 512 C C . GLY A 1 69 ? -1.196 -7.107 -5.397 1.00 87.88 69 GLY A C 1
ATOM 513 O O . GLY A 1 69 ? -2.401 -7.228 -5.630 1.00 87.88 69 GLY A O 1
ATOM 514 N N . GLY A 1 70 ? -0.727 -6.348 -4.404 1.00 89.88 70 GLY A N 1
ATOM 515 C CA . GLY A 1 70 ? -1.556 -5.656 -3.425 1.00 89.88 70 GLY A CA 1
ATOM 516 C C . GLY A 1 70 ? -2.096 -6.571 -2.328 1.00 89.88 70 GLY A C 1
ATOM 517 O O . GLY A 1 70 ? -3.133 -6.264 -1.738 1.00 89.88 70 GLY A O 1
ATOM 518 N N . ARG A 1 71 ? -1.437 -7.700 -2.046 1.00 91.50 71 ARG A N 1
ATOM 519 C CA . ARG A 1 71 ? -1.811 -8.607 -0.949 1.00 91.50 71 ARG A CA 1
ATOM 520 C C . ARG A 1 71 ? -0.957 -8.320 0.285 1.00 91.50 71 ARG A C 1
ATOM 522 O O . ARG A 1 71 ? 0.249 -8.142 0.120 1.00 91.50 71 ARG A O 1
ATOM 529 N N . PRO A 1 72 ? -1.543 -8.284 1.498 1.00 91.06 72 PRO A N 1
ATOM 530 C CA . PRO A 1 72 ? -0.762 -8.150 2.719 1.00 91.06 72 PRO A CA 1
ATOM 531 C C . PRO A 1 72 ? 0.250 -9.290 2.820 1.00 91.06 72 PRO A C 1
ATOM 533 O O . PRO A 1 72 ? -0.112 -10.464 2.713 1.00 91.06 72 PRO A O 1
ATOM 536 N N . ILE A 1 73 ? 1.509 -8.939 3.044 1.00 90.12 73 ILE A N 1
ATOM 537 C CA . ILE A 1 73 ? 2.538 -9.889 3.437 1.00 90.12 73 ILE A CA 1
ATOM 538 C C . ILE A 1 73 ? 2.292 -10.136 4.922 1.00 90.12 73 ILE A C 1
ATOM 540 O O . ILE A 1 73 ? 2.502 -9.250 5.750 1.00 90.12 73 ILE A O 1
ATOM 544 N N . LEU A 1 74 ? 1.766 -11.312 5.261 1.00 71.50 74 LEU A N 1
ATOM 545 C CA . LEU A 1 74 ? 1.647 -11.714 6.658 1.00 71.50 74 LEU A CA 1
ATOM 546 C C . LEU A 1 74 ? 3.059 -11.751 7.248 1.00 71.50 74 LEU A C 1
ATOM 548 O O . LEU A 1 74 ? 3.909 -12.497 6.762 1.00 71.50 74 LEU A O 1
ATOM 552 N N . ALA A 1 75 ? 3.306 -10.928 8.268 1.00 54.69 75 ALA A N 1
ATOM 553 C CA . ALA A 1 75 ? 4.461 -11.119 9.128 1.00 54.69 75 ALA A CA 1
ATOM 554 C C . ALA A 1 75 ? 4.267 -12.482 9.804 1.00 54.69 75 ALA A C 1
ATOM 556 O O . ALA A 1 75 ? 3.311 -12.656 10.562 1.00 54.69 75 ALA A O 1
ATOM 557 N N . GLY A 1 76 ? 5.081 -13.461 9.406 1.00 44.38 76 GLY A N 1
ATOM 558 C CA . G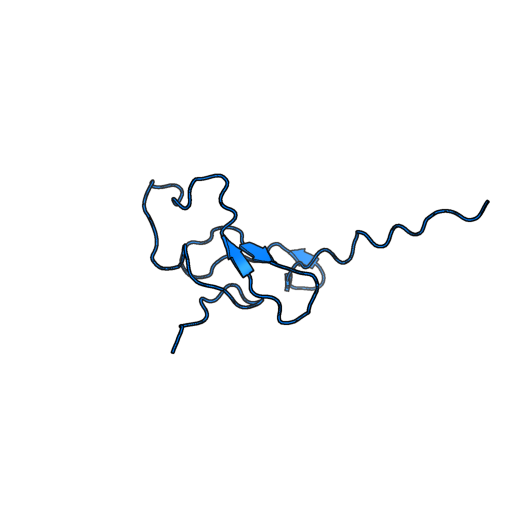LY A 1 76 ? 5.144 -14.763 10.068 1.00 44.38 76 GLY A CA 1
ATOM 559 C C . GLY A 1 76 ? 5.585 -14.638 11.517 1.00 44.38 76 GLY A C 1
ATOM 560 O O . GLY A 1 76 ? 6.302 -13.661 11.832 1.00 44.38 76 GLY A O 1
#

pLDDT: mean 72.71, std 16.08, range [37.97, 92.12]

Sequence (76 aa):
MSLEMNSLARLERAVRDGQIAPVTCAACGCRLEASGTADDAPWFHFGRLGGRDARGDRPLCLDAAHDRGGRPILAG

Secondary structure (DSSP, 8-state):
------GGG----EEETTEEE--B-TTT--BEEESSSSTT--EEE-GGGTT--TTS---TTTTS-B-TTS-B----